Protein AF-A0A2P6PEW6-F1 (afdb_monomer)

Solvent-accessible surface area (backbone atoms only — not comparable to full-atom values): 5645 Å² total; per-residue (Å²): 109,67,70,58,33,54,51,47,40,52,61,62,46,71,78,45,55,71,71,61,37,60,75,51,66,84,64,78,48,39,66,58,54,50,51,54,49,43,72,74,50,66,56,46,50,74,66,43,45,66,56,49,53,53,53,58,75,68,63,53,70,87,82,38,96,42,73,66,60,39,48,51,51,52,50,52,50,49,55,53,36,43,74,47,76,41,82,80,54,76,90,72,61,129

Mean predicted aligned error: 6.54 Å

Sequence (94 aa):
MEENQSKAIILITRHMNDALRNEYLNEEDSRKLWVELEQRFGNVRDSLLPVLEVRWHSLHFCDFKSVLDYNLEALRIKSLMEFCEKNITDTMLI

Secondary structure (DSSP, 8-state):
-HHHHHHHHHHHHHTS-HHHHHHTTT---HHHHHHHHHHHHTTHHHHHHHHHHHHHHT--GGGSSSHHHHHHHHHHHHHHHHHTT----GGG--

Organism: Rosa chinensis (NCBI:txid74649)

Radius of gyration: 18.51 Å; Cα contacts (8 Å, |Δi|>4): 43; chains: 1; bounding box: 38×29×49 Å

pLDDT: mean 89.07, std 9.94, range [55.47, 97.19]

Foldseek 3Di:
DLVVQVVLLCVVLVPDDPVVCVVCVPPSGSVVVVVVCCVVCVCVLVVVQVVLVVVLVPQDPVVDPDPVVSVVVNVVSQVSVVVSVHHDDCVSVD

Structure (mmCIF, N/CA/C/O backbone):
data_AF-A0A2P6PEW6-F1
#
_entry.id   AF-A0A2P6PEW6-F1
#
loop_
_atom_site.group_PDB
_atom_site.id
_atom_site.type_symbol
_atom_site.label_atom_id
_atom_site.label_alt_id
_atom_site.label_comp_id
_atom_site.label_asym_id
_atom_site.label_entity_id
_atom_site.label_seq_id
_atom_site.pdbx_PDB_ins_code
_atom_site.Cartn_x
_atom_site.Cartn_y
_atom_site.Cartn_z
_atom_site.occupancy
_atom_site.B_iso_or_equiv
_atom_site.auth_seq_id
_atom_site.auth_comp_id
_atom_site.auth_asym_id
_atom_site.auth_atom_id
_atom_site.pdbx_PDB_model_num
ATOM 1 N N . MET A 1 1 ? -15.519 -4.092 29.240 1.00 62.81 1 MET A N 1
ATOM 2 C CA . MET A 1 1 ? -16.089 -3.740 27.920 1.00 62.81 1 MET A CA 1
ATOM 3 C C . MET A 1 1 ? -15.325 -2.561 27.330 1.00 62.81 1 MET A C 1
ATOM 5 O O . MET A 1 1 ? -14.701 -2.755 26.300 1.00 62.81 1 MET A O 1
ATOM 9 N N . GLU A 1 2 ? -15.242 -1.428 28.035 1.00 66.38 2 GLU A N 1
ATOM 10 C CA . GLU A 1 2 ? -14.404 -0.268 27.659 1.00 66.38 2 GLU A CA 1
ATOM 11 C C . GLU A 1 2 ? -12.915 -0.614 27.482 1.00 66.38 2 GLU A C 1
ATOM 13 O O . GLU A 1 2 ? -12.317 -0.257 26.477 1.00 66.38 2 GLU A O 1
ATOM 18 N N . GLU A 1 3 ? -12.331 -1.417 28.380 1.00 77.31 3 GLU A N 1
ATOM 19 C CA . GLU A 1 3 ? -10.922 -1.831 28.258 1.00 77.31 3 GLU A CA 1
ATOM 20 C C . GLU A 1 3 ? -10.624 -2.600 26.954 1.00 77.31 3 GLU A C 1
ATOM 22 O O . GLU A 1 3 ? -9.562 -2.439 26.353 1.00 77.31 3 GLU A O 1
ATOM 27 N N . ASN A 1 4 ? -11.572 -3.416 26.479 1.00 86.50 4 ASN A N 1
ATOM 28 C CA . ASN A 1 4 ? -11.421 -4.138 25.213 1.00 86.50 4 ASN A CA 1
ATOM 29 C C . ASN A 1 4 ? -11.558 -3.193 24.014 1.00 86.50 4 ASN A C 1
ATOM 31 O O . ASN A 1 4 ? -10.859 -3.375 23.020 1.00 86.50 4 ASN A O 1
ATOM 35 N N . GLN A 1 5 ? -12.405 -2.169 24.133 1.00 89.06 5 GLN A N 1
ATOM 36 C CA . GLN A 1 5 ? -12.600 -1.146 23.112 1.00 89.06 5 GLN A CA 1
ATOM 37 C C . GLN A 1 5 ? -11.325 -0.322 22.900 1.00 89.06 5 GLN A C 1
ATOM 39 O O . GLN A 1 5 ? -10.828 -0.223 21.779 1.00 89.06 5 GLN A O 1
ATOM 44 N N . SER A 1 6 ? -10.728 0.181 23.985 1.00 88.38 6 SER A N 1
ATOM 45 C CA . SER A 1 6 ? -9.476 0.940 23.921 1.00 88.38 6 SER A CA 1
ATOM 46 C C . SER A 1 6 ? -8.324 0.097 23.364 1.00 88.38 6 SER A C 1
ATOM 48 O O . SER A 1 6 ? -7.558 0.572 22.526 1.00 88.38 6 SER A O 1
ATOM 50 N N . LYS A 1 7 ? -8.212 -1.178 23.772 1.00 92.88 7 LYS A N 1
ATOM 51 C CA . LYS A 1 7 ? -7.193 -2.098 23.234 1.00 92.88 7 LYS A CA 1
ATOM 52 C C . LYS A 1 7 ? -7.356 -2.319 21.730 1.00 92.88 7 LYS A C 1
ATOM 54 O O . LYS A 1 7 ? -6.357 -2.307 21.015 1.00 92.88 7 LYS A O 1
ATOM 59 N N . ALA A 1 8 ? -8.586 -2.494 21.248 1.00 93.25 8 ALA A N 1
ATOM 60 C CA . ALA A 1 8 ? -8.859 -2.674 19.825 1.00 93.25 8 ALA A CA 1
ATOM 61 C C . ALA A 1 8 ? -8.471 -1.430 19.006 1.00 93.25 8 ALA A C 1
ATOM 63 O O . ALA A 1 8 ? -7.773 -1.562 18.003 1.00 93.25 8 ALA A O 1
ATOM 64 N N . ILE A 1 9 ? -8.822 -0.226 19.469 1.00 93.50 9 ILE A N 1
ATOM 65 C CA . ILE A 1 9 ? -8.443 1.034 18.801 1.00 93.50 9 ILE A CA 1
ATOM 66 C C . ILE A 1 9 ? -6.924 1.184 18.722 1.00 93.50 9 ILE A C 1
ATOM 68 O O . ILE A 1 9 ? -6.389 1.503 17.660 1.00 93.50 9 ILE A O 1
ATOM 72 N N . ILE A 1 10 ? -6.204 0.909 19.814 1.00 92.00 10 ILE A N 1
ATOM 73 C CA . ILE A 1 10 ? -4.735 0.979 19.830 1.00 92.00 10 ILE A CA 1
ATOM 74 C C . ILE A 1 10 ? -4.135 0.001 18.814 1.00 92.00 10 ILE A C 1
ATOM 76 O O . ILE A 1 10 ? -3.208 0.357 18.088 1.00 92.00 10 ILE A O 1
ATOM 80 N N . LEU A 1 11 ? -4.659 -1.225 18.738 1.00 92.19 11 LEU A N 1
ATOM 81 C CA . LEU A 1 11 ? -4.177 -2.223 17.783 1.00 92.19 11 LEU A CA 1
ATOM 82 C C . LEU A 1 11 ? -4.412 -1.787 16.333 1.00 92.19 11 LEU A C 1
ATOM 84 O O . LEU A 1 11 ? -3.489 -1.871 15.525 1.00 92.19 11 LEU A O 1
ATOM 88 N N . ILE A 1 12 ? -5.607 -1.285 16.016 1.00 92.12 12 ILE A N 1
ATOM 89 C CA . ILE A 1 12 ? -5.959 -0.834 14.664 1.00 92.12 12 ILE A CA 1
ATOM 90 C C . ILE A 1 12 ? -5.112 0.389 14.264 1.00 92.12 12 ILE A C 1
ATOM 92 O O . ILE A 1 12 ? -4.519 0.416 13.186 1.00 92.12 12 ILE A O 1
ATOM 96 N N . THR A 1 13 ? -4.982 1.383 15.146 1.00 91.94 13 THR A N 1
ATOM 97 C CA . THR A 1 13 ? -4.284 2.650 14.848 1.00 91.94 13 THR A CA 1
ATOM 98 C C . THR A 1 13 ? -2.760 2.534 14.812 1.00 91.94 13 THR A C 1
ATOM 100 O O . THR A 1 13 ? -2.109 3.316 14.117 1.00 91.94 13 THR A O 1
ATOM 103 N N . ARG A 1 14 ? -2.162 1.545 15.495 1.00 92.00 14 ARG A N 1
ATOM 104 C CA . ARG A 1 14 ? -0.702 1.322 15.512 1.00 92.00 14 ARG A CA 1
ATOM 105 C C . ARG A 1 14 ? -0.105 1.102 14.121 1.00 92.00 14 ARG A C 1
ATOM 107 O O . ARG A 1 14 ? 1.060 1.428 13.903 1.00 92.00 14 ARG A O 1
ATOM 114 N N . HIS A 1 15 ? -0.881 0.527 13.208 1.00 89.44 15 HIS A N 1
ATOM 115 C CA . HIS A 1 15 ? -0.436 0.197 11.854 1.00 89.44 15 HIS A CA 1
ATOM 116 C C . HIS A 1 15 ? -0.849 1.242 10.809 1.00 89.44 15 HIS A C 1
ATOM 118 O O . HIS A 1 15 ? -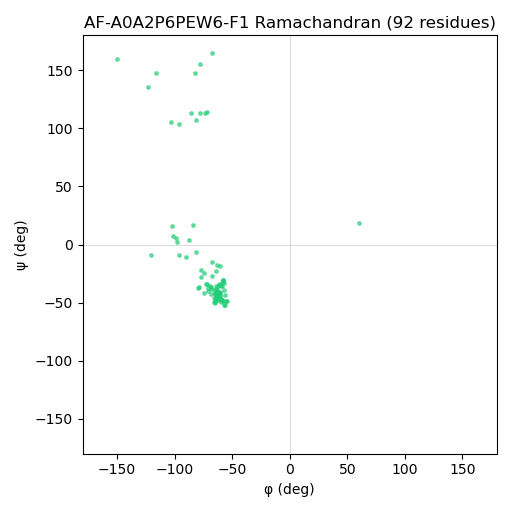0.556 1.081 9.626 1.00 89.44 15 HIS A O 1
ATOM 124 N N . MET A 1 16 ? -1.503 2.324 11.233 1.00 93.56 16 MET A N 1
ATOM 125 C CA . MET A 1 16 ? -1.876 3.425 10.355 1.00 93.56 16 MET A CA 1
ATOM 126 C C . MET A 1 16 ? -0.713 4.387 10.149 1.00 93.56 16 MET A C 1
ATOM 128 O O . MET A 1 16 ? 0.070 4.660 11.062 1.00 93.56 16 MET A O 1
ATOM 132 N N . ASN A 1 17 ? -0.659 4.979 8.959 1.00 94.50 17 ASN A N 1
ATOM 133 C CA . ASN A 1 17 ? 0.148 6.173 8.760 1.00 94.50 17 ASN A CA 1
ATOM 134 C C . ASN A 1 17 ? -0.440 7.361 9.546 1.00 94.50 17 ASN A C 1
ATOM 136 O O . ASN A 1 17 ? -1.591 7.336 9.988 1.00 94.50 17 ASN A O 1
ATOM 140 N N . ASP A 1 18 ? 0.354 8.416 9.703 1.00 94.62 18 ASP A N 1
ATOM 141 C CA . ASP A 1 18 ? -0.021 9.566 10.529 1.00 94.62 18 ASP A CA 1
ATOM 142 C C . ASP A 1 18 ? -1.271 10.290 10.016 1.00 94.62 18 ASP A C 1
ATOM 144 O O . ASP A 1 18 ? -2.089 10.736 10.816 1.00 94.62 18 ASP A O 1
ATOM 148 N N . ALA A 1 19 ? -1.456 10.368 8.696 1.00 95.56 19 ALA A N 1
ATOM 149 C CA . ALA A 1 19 ? -2.622 11.017 8.103 1.00 95.56 19 ALA A CA 1
ATOM 150 C C . ALA A 1 19 ? -3.920 10.276 8.456 1.00 95.56 19 ALA A C 1
ATOM 152 O O . ALA A 1 19 ? -4.872 10.890 8.930 1.00 95.56 19 ALA A O 1
ATOM 153 N N . LEU A 1 20 ? -3.928 8.952 8.289 1.00 94.62 20 LEU A N 1
ATOM 154 C CA . LEU A 1 20 ? -5.079 8.104 8.583 1.00 94.62 20 LEU A CA 1
ATOM 155 C C . LEU A 1 20 ? -5.356 8.047 10.090 1.00 94.62 20 LEU A C 1
ATOM 157 O O . LEU A 1 20 ? -6.505 8.107 10.516 1.00 94.62 20 LEU A O 1
ATOM 161 N N . ARG A 1 21 ? -4.302 8.005 10.913 1.00 94.19 21 ARG A N 1
ATOM 162 C CA . ARG A 1 21 ? -4.439 8.063 12.373 1.00 94.19 21 ARG A CA 1
ATOM 163 C C . ARG A 1 21 ? -5.052 9.387 12.837 1.00 94.19 21 ARG A C 1
ATOM 165 O O . ARG A 1 21 ? -5.871 9.376 13.748 1.00 94.19 21 ARG A O 1
ATOM 172 N N . ASN A 1 22 ? -4.680 10.506 12.214 1.00 94.25 22 ASN A N 1
ATOM 173 C CA . ASN A 1 22 ? -5.261 11.816 12.517 1.00 94.25 22 ASN A CA 1
ATOM 174 C C . ASN A 1 22 ? -6.733 11.913 12.090 1.00 94.25 22 ASN A C 1
ATOM 176 O O . ASN A 1 22 ? -7.522 12.532 12.798 1.00 94.25 22 ASN A O 1
ATOM 180 N N . GLU A 1 23 ? -7.106 11.298 10.965 1.00 94.88 23 GLU A N 1
ATOM 181 C CA . GLU A 1 23 ? -8.493 11.253 10.482 1.00 94.88 23 GLU A CA 1
ATOM 182 C C . GLU A 1 23 ? -9.426 10.558 11.488 1.00 94.88 23 GLU A C 1
ATOM 184 O O . GLU A 1 23 ? -10.517 11.053 11.761 1.00 94.88 23 GLU A O 1
ATOM 189 N N . TYR A 1 24 ? -8.960 9.469 12.105 1.00 94.00 24 TYR A N 1
ATOM 190 C CA . TYR A 1 24 ? -9.738 8.663 13.053 1.00 94.00 24 TYR A CA 1
ATOM 191 C C . TYR A 1 24 ? -9.392 8.901 14.531 1.00 94.00 24 TYR A C 1
ATOM 193 O O . TYR A 1 24 ? -9.768 8.103 15.386 1.00 94.00 24 TYR A O 1
ATOM 201 N N . LEU A 1 25 ? -8.696 9.994 14.863 1.00 90.44 25 LEU A N 1
ATOM 202 C CA . LEU A 1 25 ? -8.206 10.254 16.225 1.00 90.44 25 LEU A CA 1
ATOM 203 C C . LEU A 1 25 ? -9.324 10.287 17.283 1.00 90.44 25 LEU A C 1
ATOM 205 O O . LEU A 1 25 ? -9.089 9.920 18.431 1.00 90.44 25 LEU A O 1
ATOM 209 N N . ASN A 1 26 ? -10.522 10.726 16.890 1.00 91.62 26 ASN A N 1
ATOM 210 C CA . ASN A 1 26 ? -11.674 10.894 17.780 1.00 91.62 26 ASN A CA 1
ATOM 211 C C . ASN A 1 26 ? -12.674 9.723 17.715 1.00 91.62 26 ASN A C 1
ATOM 213 O O . ASN A 1 26 ? -13.755 9.830 18.290 1.00 91.62 26 ASN A O 1
ATOM 217 N N . GLU A 1 27 ? -12.375 8.643 16.985 1.00 93.12 27 GLU A N 1
ATOM 218 C CA . GLU A 1 27 ? -13.268 7.483 16.918 1.00 93.12 27 GLU A CA 1
ATOM 219 C C . GLU A 1 27 ? -13.066 6.585 18.146 1.00 93.12 27 GLU A C 1
ATOM 221 O O . GLU A 1 27 ? -12.054 5.897 18.284 1.00 93.12 27 GLU A O 1
ATOM 226 N N . GLU A 1 28 ? -14.045 6.605 19.050 1.00 92.00 28 GLU A N 1
ATOM 227 C CA . GLU A 1 28 ? -14.055 5.812 20.284 1.00 92.00 28 GLU A CA 1
ATOM 228 C C . GLU A 1 28 ? -14.724 4.439 20.099 1.00 92.00 28 GLU A C 1
ATOM 230 O O . GLU A 1 28 ? -14.610 3.565 20.970 1.00 92.00 28 GLU A O 1
ATOM 235 N N . ASP A 1 29 ? -15.403 4.208 18.965 1.00 94.25 29 ASP A N 1
ATOM 236 C CA . ASP A 1 29 ? -15.966 2.911 18.622 1.00 94.25 29 ASP A CA 1
ATOM 237 C C . ASP A 1 29 ? -15.048 2.085 17.711 1.00 94.25 29 ASP A C 1
ATOM 239 O O . ASP A 1 29 ? -14.988 2.265 16.495 1.00 94.25 29 ASP A O 1
ATOM 243 N N . SER A 1 30 ? -14.382 1.089 18.303 1.00 93.31 30 SER A N 1
ATOM 244 C CA . SER A 1 30 ? -13.483 0.182 17.584 1.00 93.31 30 SER A CA 1
ATOM 245 C C . SER A 1 30 ? -14.167 -0.580 16.444 1.00 93.31 30 SER A C 1
ATOM 247 O O . SER A 1 30 ? -13.543 -0.841 15.413 1.00 93.31 30 SER A O 1
ATOM 249 N N . ARG A 1 31 ? -15.454 -0.919 16.596 1.00 94.38 31 ARG A N 1
ATOM 250 C CA . ARG A 1 31 ? -16.213 -1.636 15.570 1.00 94.38 31 ARG A CA 1
ATOM 251 C C . ARG A 1 31 ? -16.569 -0.709 14.422 1.00 94.38 31 ARG A C 1
ATOM 253 O O . ARG A 1 31 ? -16.475 -1.122 13.268 1.00 94.38 31 ARG A O 1
ATOM 260 N N . LYS A 1 32 ? -16.966 0.523 14.733 1.00 95.19 32 LYS A N 1
ATOM 261 C CA . LYS A 1 32 ? -17.241 1.543 13.723 1.00 95.19 32 LYS A CA 1
ATOM 262 C C . LYS A 1 32 ? -15.978 1.859 12.922 1.00 95.19 32 LYS A C 1
ATOM 264 O O . LYS A 1 32 ? -16.022 1.772 11.699 1.00 95.19 32 LYS A O 1
ATOM 269 N N . LEU A 1 33 ? -14.850 2.075 13.607 1.00 95.06 33 LEU A N 1
ATOM 270 C CA . LEU A 1 33 ? -13.543 2.268 12.977 1.00 95.06 33 LEU A CA 1
ATOM 271 C C . LEU A 1 33 ? -13.193 1.117 12.028 1.00 95.06 33 LEU A C 1
ATOM 273 O O . LEU A 1 33 ? -12.813 1.347 10.884 1.00 95.06 33 LEU A O 1
ATOM 277 N N . TRP A 1 34 ? -13.349 -0.131 12.480 1.00 94.75 34 TRP A N 1
ATOM 278 C CA . TRP A 1 34 ? -13.091 -1.298 11.638 1.00 94.75 34 TRP A CA 1
ATOM 279 C C . TRP A 1 34 ? -13.966 -1.318 10.378 1.00 94.75 34 TRP A C 1
ATOM 281 O O . TRP A 1 34 ? -13.444 -1.502 9.282 1.00 94.75 34 TRP A O 1
ATOM 291 N N . VAL A 1 35 ? -15.277 -1.099 10.518 1.00 95.31 35 VAL A N 1
ATOM 292 C CA . VAL A 1 35 ? -16.215 -1.108 9.383 1.00 95.31 35 VAL A CA 1
ATOM 293 C C . VAL A 1 35 ? -15.900 0.007 8.387 1.00 95.31 35 VAL A C 1
ATOM 295 O O . VAL A 1 35 ? -15.947 -0.228 7.184 1.00 95.31 35 VAL A O 1
ATOM 298 N N . GLU A 1 36 ? -15.550 1.206 8.854 1.00 94.69 36 GLU A N 1
ATOM 299 C CA . GLU A 1 36 ? -15.172 2.319 7.974 1.00 94.69 36 GLU A CA 1
ATOM 300 C C . GLU A 1 36 ? -13.880 2.017 7.200 1.00 94.69 36 GLU A C 1
ATOM 302 O O . GLU A 1 36 ? -13.801 2.264 5.993 1.00 94.69 36 GLU A O 1
ATOM 307 N N . LEU A 1 37 ? -12.886 1.417 7.862 1.00 93.50 37 LEU A N 1
ATOM 308 C CA . LEU A 1 37 ? -11.653 0.974 7.210 1.00 93.50 37 LEU A CA 1
ATOM 309 C C . LEU A 1 37 ? -11.916 -0.142 6.198 1.00 93.50 37 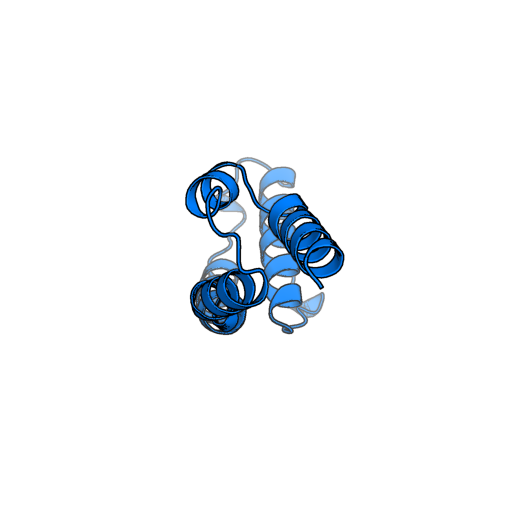LEU A C 1
ATOM 311 O O . LEU A 1 37 ? -11.371 -0.105 5.098 1.00 93.50 37 LEU A O 1
ATOM 315 N N . GLU A 1 38 ? -12.759 -1.114 6.536 1.00 93.25 38 GLU A N 1
ATOM 316 C CA . GLU A 1 38 ? -13.150 -2.199 5.636 1.00 93.25 38 GLU A CA 1
ATOM 317 C C . GLU A 1 38 ? -13.920 -1.670 4.420 1.00 93.25 38 GLU A C 1
ATOM 319 O O . GLU A 1 38 ? -13.642 -2.069 3.294 1.00 93.25 38 GLU A O 1
ATOM 324 N N . GLN A 1 39 ? -14.826 -0.708 4.597 1.00 93.12 39 GLN A N 1
ATOM 325 C CA . GLN A 1 39 ? -15.527 -0.072 3.478 1.00 93.12 39 GLN A CA 1
ATOM 326 C C . GLN A 1 39 ? -14.578 0.702 2.560 1.00 93.12 39 GLN A C 1
ATOM 328 O O . GLN A 1 39 ? -14.751 0.690 1.341 1.00 93.12 39 GLN A O 1
ATOM 333 N N . ARG A 1 40 ? -13.574 1.375 3.131 1.00 91.88 40 ARG A N 1
ATOM 334 C CA . ARG A 1 40 ? -12.621 2.188 2.369 1.00 91.88 40 ARG A CA 1
ATOM 335 C C . ARG A 1 40 ? -11.536 1.361 1.687 1.00 91.88 40 ARG A C 1
ATOM 337 O O . ARG A 1 40 ? -11.106 1.722 0.595 1.00 91.88 40 ARG A O 1
ATOM 344 N N . PHE A 1 41 ? -11.066 0.298 2.338 1.00 89.69 41 PHE A N 1
ATOM 345 C CA . PHE A 1 41 ? -9.878 -0.446 1.917 1.00 89.69 41 PHE A CA 1
ATOM 346 C C . PHE A 1 41 ? -10.123 -1.930 1.612 1.00 89.69 41 PHE A C 1
ATOM 348 O O . PHE A 1 41 ? -9.238 -2.589 1.070 1.00 89.69 41 PHE A O 1
ATOM 355 N N . GLY A 1 42 ? -11.303 -2.474 1.913 1.00 87.69 42 GLY A N 1
ATOM 356 C CA . GLY A 1 42 ? -11.610 -3.901 1.757 1.00 87.69 42 GLY A CA 1
ATOM 357 C C . GLY A 1 42 ? -11.577 -4.395 0.310 1.00 87.69 42 GLY A C 1
ATOM 358 O O . GLY A 1 42 ? -11.314 -5.569 0.071 1.00 87.69 42 GLY A O 1
ATOM 359 N N . ASN A 1 43 ? -11.755 -3.499 -0.664 1.00 87.62 43 ASN A N 1
ATOM 360 C CA . ASN A 1 43 ? -11.662 -3.797 -2.096 1.00 87.62 43 ASN A CA 1
ATOM 361 C C . ASN A 1 43 ? -10.331 -3.349 -2.733 1.00 87.62 43 ASN A C 1
ATOM 363 O O . ASN A 1 43 ? -10.191 -3.386 -3.960 1.00 87.62 43 ASN A O 1
ATOM 367 N N . VAL A 1 44 ? -9.350 -2.894 -1.937 1.00 86.75 44 VAL A N 1
ATOM 368 C CA . VAL A 1 44 ? -8.064 -2.401 -2.468 1.00 86.75 44 VAL A CA 1
ATOM 369 C C . VAL A 1 44 ? -7.392 -3.476 -3.295 1.00 86.75 44 VAL A C 1
ATOM 371 O O . VAL A 1 44 ? -6.873 -3.181 -4.360 1.00 86.75 44 VAL A O 1
ATOM 374 N N . ARG A 1 45 ? -7.460 -4.731 -2.858 1.00 84.19 45 ARG A N 1
ATOM 375 C CA . ARG A 1 45 ? -6.894 -5.852 -3.600 1.00 84.19 45 ARG A CA 1
ATOM 376 C C . ARG A 1 45 ? -7.456 -5.965 -5.021 1.00 84.19 45 ARG A C 1
ATOM 378 O O . ARG A 1 45 ? -6.698 -5.984 -5.988 1.00 84.19 45 ARG A O 1
ATOM 385 N N . ASP A 1 46 ? -8.779 -5.986 -5.135 1.00 84.94 46 ASP A N 1
ATOM 386 C CA . ASP A 1 46 ? -9.472 -6.210 -6.407 1.00 84.94 46 ASP A CA 1
ATOM 387 C C . ASP A 1 46 ? -9.304 -5.020 -7.359 1.00 84.94 46 ASP A C 1
ATOM 389 O O . ASP A 1 46 ? -9.163 -5.188 -8.568 1.00 84.94 46 ASP A O 1
ATOM 393 N N . SER A 1 47 ? -9.276 -3.804 -6.809 1.00 87.94 47 SER A N 1
ATOM 394 C CA . SER A 1 47 ? -9.058 -2.573 -7.578 1.00 87.94 47 SER A CA 1
ATOM 395 C C . SER A 1 47 ? -7.594 -2.350 -7.970 1.00 87.94 47 SER A C 1
ATOM 397 O O . SER A 1 47 ? -7.320 -1.730 -8.999 1.00 87.94 47 SER A O 1
ATOM 399 N N . LEU A 1 48 ? -6.645 -2.861 -7.182 1.00 91.06 48 LEU A N 1
ATOM 400 C CA . LEU A 1 48 ? -5.214 -2.693 -7.413 1.00 91.06 48 LEU A CA 1
ATOM 401 C C . LEU A 1 48 ? -4.687 -3.654 -8.483 1.00 91.06 48 LEU A C 1
ATOM 403 O O . LEU A 1 48 ? -3.837 -3.256 -9.280 1.00 91.06 48 LEU A O 1
ATOM 407 N N . LEU A 1 49 ? -5.187 -4.893 -8.531 1.00 90.50 49 LEU A N 1
ATOM 408 C CA . LEU A 1 49 ? -4.655 -5.923 -9.427 1.00 90.50 49 LEU A CA 1
ATOM 409 C C . LEU A 1 49 ? -4.627 -5.502 -10.915 1.00 90.50 49 LEU A C 1
ATOM 411 O O . LEU A 1 49 ? -3.551 -5.601 -11.511 1.00 90.50 49 LEU A O 1
ATOM 415 N N . PRO A 1 50 ? -5.706 -4.958 -11.519 1.00 91.75 50 PRO A N 1
ATOM 416 C CA . PRO A 1 50 ? -5.676 -4.528 -12.922 1.00 91.75 50 PRO A CA 1
ATOM 417 C C . PRO A 1 50 ? -4.628 -3.440 -13.191 1.00 91.75 50 PRO A C 1
ATOM 419 O O . PRO A 1 50 ? -3.982 -3.420 -14.237 1.00 91.75 50 PRO A O 1
ATOM 422 N N . VAL A 1 51 ? -4.418 -2.541 -12.224 1.00 93.56 51 VAL A N 1
ATOM 423 C CA . VAL A 1 51 ? -3.409 -1.479 -12.324 1.00 93.56 51 VAL A CA 1
ATOM 424 C C . VAL A 1 51 ? -2.003 -2.074 -12.291 1.00 93.56 51 VAL A C 1
ATOM 426 O O . VAL A 1 51 ? -1.143 -1.663 -13.068 1.00 93.56 51 VAL A O 1
ATOM 429 N N . LEU A 1 52 ? -1.752 -3.049 -11.416 1.00 93.56 52 LEU A N 1
ATOM 430 C CA . LEU A 1 52 ? -0.454 -3.721 -11.336 1.00 93.56 52 LEU A CA 1
ATOM 431 C C . LEU A 1 52 ? -0.145 -4.530 -12.593 1.00 93.56 52 LEU A C 1
ATOM 433 O O . LEU A 1 52 ? 0.992 -4.494 -13.050 1.00 93.56 52 LEU A O 1
ATOM 437 N N . GLU A 1 53 ? -1.139 -5.201 -13.180 1.00 91.75 53 GLU A N 1
ATOM 438 C CA . GLU A 1 53 ? -0.964 -5.928 -14.439 1.00 91.75 53 GLU A CA 1
ATOM 439 C C . GLU A 1 53 ? -0.509 -4.994 -15.558 1.00 91.75 53 GLU A C 1
ATOM 441 O O . GLU A 1 53 ? 0.473 -5.292 -16.232 1.00 91.75 53 GLU A O 1
ATOM 446 N N . VAL A 1 54 ? -1.161 -3.841 -15.729 1.00 93.50 54 VAL A N 1
ATOM 447 C CA . VAL A 1 54 ? -0.740 -2.851 -16.733 1.00 93.50 54 VAL A CA 1
ATOM 448 C C . VAL A 1 54 ? 0.692 -2.386 -16.467 1.00 93.50 54 VAL A C 1
ATOM 450 O O . VAL A 1 54 ? 1.511 -2.383 -17.382 1.00 93.50 54 VAL A O 1
ATOM 453 N N . ARG A 1 55 ? 1.012 -2.054 -15.210 1.00 94.19 55 ARG A N 1
ATOM 454 C CA . ARG A 1 55 ? 2.346 -1.571 -14.817 1.00 94.19 55 ARG A CA 1
ATOM 455 C C . ARG A 1 55 ? 3.442 -2.616 -15.014 1.00 94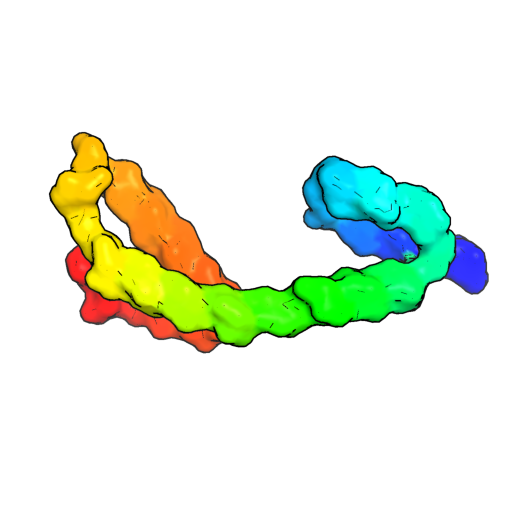.19 55 ARG A C 1
ATOM 457 O O . ARG A 1 55 ? 4.556 -2.246 -15.363 1.00 94.19 55 ARG A O 1
ATOM 464 N N . TRP A 1 56 ? 3.132 -3.893 -14.793 1.00 92.69 56 TRP A N 1
ATOM 465 C CA . TRP A 1 56 ? 4.050 -5.002 -15.036 1.00 92.69 56 TRP A CA 1
ATOM 466 C C . TRP A 1 56 ? 4.367 -5.146 -16.525 1.00 92.69 56 TRP A C 1
ATOM 468 O O . TRP A 1 56 ? 5.531 -5.185 -16.905 1.00 92.69 56 TRP A O 1
ATOM 478 N N . HIS A 1 57 ? 3.340 -5.163 -17.382 1.00 90.88 57 HIS A N 1
ATOM 479 C CA . HIS A 1 57 ? 3.531 -5.304 -18.830 1.00 90.88 57 HIS A CA 1
ATOM 480 C C . HIS A 1 57 ? 4.212 -4.089 -19.467 1.00 90.88 57 HIS A C 1
ATOM 482 O O . HIS A 1 57 ? 4.869 -4.234 -20.493 1.00 90.88 57 HIS A O 1
ATOM 488 N N . SER A 1 58 ? 4.059 -2.901 -18.876 1.00 92.38 58 SER A N 1
ATOM 489 C CA . SER A 1 58 ? 4.725 -1.680 -19.332 1.00 92.38 58 SER A CA 1
ATOM 490 C C . SER A 1 58 ? 6.119 -1.479 -18.730 1.00 92.38 58 SER A C 1
ATOM 492 O O . SER A 1 58 ? 6.694 -0.409 -18.906 1.00 92.38 58 SER A O 1
ATOM 494 N N . LEU A 1 59 ? 6.635 -2.427 -17.943 1.00 92.69 59 LEU A N 1
ATOM 495 C CA . LEU A 1 59 ? 7.926 -2.271 -17.284 1.00 92.69 59 LEU A CA 1
ATOM 496 C C . LEU A 1 59 ? 9.054 -2.513 -18.296 1.00 92.69 59 LEU A C 1
ATOM 498 O O . LEU A 1 59 ? 9.256 -3.636 -18.756 1.00 92.69 59 LEU A O 1
ATOM 502 N N . HIS A 1 60 ? 9.819 -1.471 -18.621 1.00 93.88 60 HIS A N 1
ATOM 503 C CA . HIS A 1 60 ? 10.960 -1.581 -19.526 1.00 93.88 60 HIS A CA 1
ATOM 504 C C . HIS A 1 60 ? 12.246 -1.100 -18.870 1.00 93.88 60 HIS A C 1
ATOM 506 O O . HIS A 1 60 ? 12.298 -0.029 -18.274 1.00 93.88 60 HIS A O 1
ATOM 512 N N . PHE A 1 61 ? 13.326 -1.864 -19.045 1.00 92.56 61 PHE A N 1
ATOM 513 C CA . PHE A 1 61 ? 14.635 -1.506 -18.497 1.00 92.56 61 PHE A CA 1
ATOM 514 C C . PHE A 1 61 ? 15.131 -0.129 -18.972 1.00 92.56 61 PHE A C 1
ATOM 516 O O . PHE A 1 61 ? 15.774 0.587 -18.209 1.00 92.56 61 PHE A O 1
ATOM 523 N N . CYS A 1 62 ? 14.794 0.278 -20.202 1.00 95.62 62 CYS A N 1
ATOM 524 C CA . CYS A 1 62 ? 15.192 1.573 -20.760 1.00 95.62 62 CYS A CA 1
ATOM 525 C C . CYS A 1 62 ? 14.624 2.790 -20.016 1.00 95.62 62 CYS A C 1
ATOM 527 O O . CYS A 1 62 ? 15.166 3.883 -20.165 1.00 95.62 62 CYS A O 1
ATOM 529 N N . ASP A 1 63 ? 13.579 2.610 -19.205 1.00 95.81 63 ASP A N 1
ATOM 530 C CA . ASP A 1 63 ? 12.968 3.691 -18.426 1.00 95.81 63 ASP A CA 1
ATOM 531 C C . ASP A 1 63 ? 13.734 3.982 -17.122 1.00 95.81 63 ASP A C 1
ATOM 533 O O . ASP A 1 63 ? 13.437 4.949 -16.416 1.00 95.81 63 ASP A O 1
ATOM 537 N N . PHE A 1 64 ? 14.745 3.168 -16.797 1.00 96.31 64 PHE A N 1
ATOM 538 C CA . PHE A 1 64 ? 15.491 3.232 -15.545 1.00 96.31 64 PHE A CA 1
ATOM 539 C C . PHE A 1 64 ? 16.960 3.588 -15.772 1.00 96.31 64 PHE A C 1
ATOM 541 O O . PHE A 1 64 ? 17.588 3.220 -16.762 1.00 96.31 64 PHE A O 1
ATOM 548 N N . LYS A 1 65 ? 17.540 4.305 -14.802 1.00 96.56 65 LYS A N 1
ATOM 549 C CA . LYS A 1 65 ? 18.946 4.738 -14.851 1.00 96.56 65 LYS A CA 1
ATOM 550 C C . LYS A 1 65 ? 19.928 3.617 -14.517 1.00 96.56 65 LYS A C 1
ATOM 552 O O . LYS A 1 65 ? 21.105 3.722 -14.851 1.00 96.56 65 LYS A O 1
ATOM 557 N N . SER A 1 66 ? 19.471 2.580 -13.820 1.00 97.19 66 SER A N 1
ATOM 558 C CA . SER A 1 66 ? 20.309 1.474 -13.375 1.00 97.19 66 SER A CA 1
ATOM 559 C C . SER A 1 66 ? 19.526 0.165 -13.286 1.00 97.19 66 SER A C 1
ATOM 561 O O . SER A 1 66 ? 18.304 0.151 -13.144 1.00 97.19 66 SER A O 1
ATOM 563 N N . VAL A 1 67 ? 20.263 -0.950 -13.309 1.00 94.19 67 VAL A N 1
ATOM 564 C CA . VAL A 1 67 ? 19.731 -2.301 -13.043 1.00 94.19 67 VAL A CA 1
ATOM 565 C C . VAL A 1 67 ? 19.113 -2.391 -11.653 1.00 94.19 67 VAL A C 1
ATOM 567 O O . VAL A 1 67 ? 18.097 -3.057 -11.479 1.00 94.19 67 VAL A O 1
ATOM 570 N N . LEU A 1 68 ? 19.688 -1.692 -10.672 1.00 96.25 68 LEU A N 1
ATOM 571 C CA . LEU A 1 68 ? 19.158 -1.678 -9.315 1.00 96.25 68 LEU A CA 1
ATOM 572 C C . LEU A 1 68 ? 17.764 -1.041 -9.267 1.00 96.25 68 LEU A C 1
ATOM 574 O O . LEU A 1 68 ? 16.863 -1.634 -8.685 1.00 96.25 68 LEU A O 1
ATOM 578 N N . ASP A 1 69 ? 17.576 0.115 -9.908 1.00 96.88 69 ASP A N 1
ATOM 579 C CA . ASP A 1 69 ? 16.290 0.827 -9.894 1.00 96.88 69 ASP A CA 1
ATOM 580 C C . ASP A 1 69 ? 15.183 0.010 -10.574 1.00 96.88 69 ASP A C 1
ATOM 582 O O . ASP A 1 69 ? 14.087 -0.122 -10.028 1.00 96.88 69 ASP A O 1
ATOM 586 N N . TYR A 1 70 ? 15.489 -0.591 -11.730 1.00 95.94 70 TYR A N 1
ATOM 587 C CA . TYR A 1 70 ? 14.565 -1.486 -12.430 1.00 95.94 70 TYR A CA 1
ATOM 588 C C 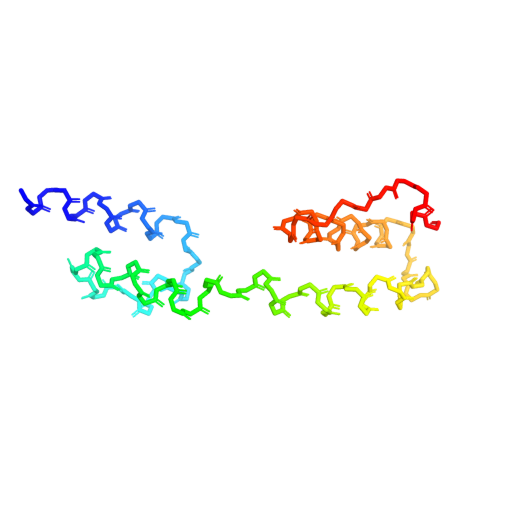. TYR A 1 70 ? 14.182 -2.686 -11.556 1.00 95.94 70 TYR A C 1
ATOM 590 O O . TYR A 1 70 ? 12.999 -2.965 -11.364 1.00 95.94 70 TYR A O 1
ATOM 598 N N . ASN A 1 71 ? 15.175 -3.363 -10.971 1.00 94.19 71 ASN A N 1
ATOM 599 C CA . ASN A 1 71 ? 14.938 -4.541 -10.140 1.00 94.19 71 ASN A CA 1
ATOM 600 C C . ASN A 1 71 ? 14.121 -4.207 -8.887 1.00 94.19 71 ASN A C 1
ATOM 602 O O . ASN A 1 71 ? 13.247 -4.985 -8.510 1.00 94.19 71 ASN A O 1
ATOM 606 N N . LEU A 1 72 ? 14.375 -3.063 -8.243 1.00 95.69 72 LEU A N 1
ATOM 607 C CA . LEU A 1 72 ? 13.597 -2.617 -7.086 1.00 95.69 72 LEU A CA 1
ATOM 608 C C . LEU A 1 72 ? 12.125 -2.403 -7.448 1.00 95.69 72 LEU A C 1
ATOM 610 O O . LEU A 1 72 ? 11.247 -2.835 -6.701 1.00 95.69 72 LEU A O 1
ATOM 614 N N . GLU A 1 73 ? 11.843 -1.782 -8.594 1.00 95.44 73 GLU A N 1
ATOM 615 C CA . GLU A 1 73 ? 10.465 -1.555 -9.024 1.00 95.44 73 GLU A CA 1
ATOM 616 C C . GLU A 1 73 ? 9.771 -2.852 -9.460 1.00 95.44 73 GLU A C 1
ATOM 618 O O . GLU A 1 73 ? 8.621 -3.082 -9.082 1.00 95.44 73 GLU A O 1
ATOM 623 N N . ALA A 1 74 ? 10.477 -3.741 -10.166 1.00 93.31 74 ALA A N 1
ATOM 624 C CA . ALA A 1 74 ? 9.977 -5.071 -10.510 1.00 93.31 74 ALA A CA 1
ATOM 625 C C . ALA A 1 74 ? 9.609 -5.873 -9.250 1.00 93.31 74 ALA A C 1
ATOM 627 O O . ALA A 1 74 ? 8.501 -6.401 -9.147 1.00 93.31 74 ALA A O 1
ATOM 628 N N . LEU A 1 75 ? 10.503 -5.913 -8.253 1.00 93.44 75 LEU A N 1
ATOM 629 C CA . LEU A 1 75 ? 10.251 -6.579 -6.973 1.00 93.44 75 LEU A CA 1
ATOM 630 C C . LEU A 1 75 ? 9.056 -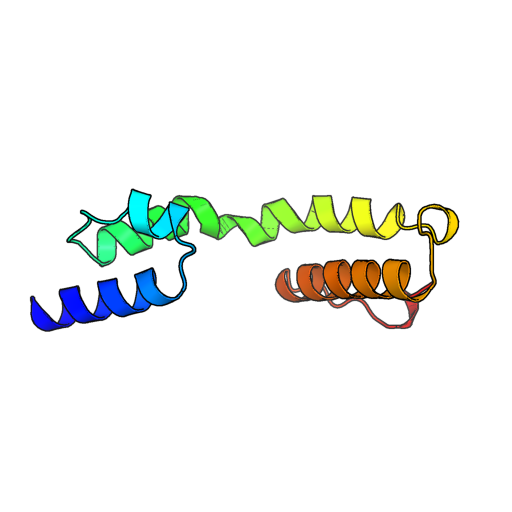5.961 -6.244 1.00 93.44 75 LEU A C 1
ATOM 632 O O . LEU A 1 75 ? 8.212 -6.690 -5.727 1.00 93.44 75 LEU A O 1
ATOM 636 N N . ARG A 1 76 ? 8.936 -4.630 -6.250 1.00 95.06 76 ARG A N 1
ATOM 637 C CA . ARG A 1 76 ? 7.800 -3.937 -5.637 1.00 95.06 76 ARG A CA 1
ATOM 638 C C . ARG A 1 76 ? 6.475 -4.319 -6.295 1.00 95.06 76 ARG A C 1
ATOM 640 O O . ARG A 1 76 ? 5.514 -4.608 -5.584 1.00 95.06 76 ARG A O 1
ATOM 647 N N . ILE A 1 77 ? 6.409 -4.326 -7.628 1.00 93.56 77 ILE A N 1
ATOM 648 C CA . ILE A 1 77 ? 5.200 -4.730 -8.361 1.00 93.56 77 ILE A CA 1
ATOM 649 C C . ILE A 1 77 ? 4.886 -6.206 -8.088 1.00 93.56 77 ILE A C 1
ATOM 651 O O . ILE A 1 77 ? 3.736 -6.519 -7.784 1.00 93.56 77 ILE A O 1
ATOM 655 N N . LYS A 1 78 ? 5.896 -7.088 -8.099 1.00 91.31 78 LYS A N 1
ATOM 656 C CA . LYS A 1 78 ? 5.738 -8.514 -7.778 1.00 91.31 78 LYS A CA 1
ATOM 657 C C . LYS A 1 78 ? 5.123 -8.722 -6.394 1.00 91.31 78 LYS A C 1
ATOM 659 O O . LYS A 1 78 ? 4.088 -9.371 -6.294 1.00 91.31 78 LYS A O 1
ATOM 664 N N . SER A 1 79 ? 5.685 -8.110 -5.351 1.00 91.81 79 SER A N 1
ATOM 665 C CA . SER A 1 79 ? 5.158 -8.229 -3.984 1.00 91.81 79 SER A CA 1
ATOM 666 C C . SER A 1 79 ? 3.729 -7.693 -3.846 1.00 91.81 79 SER A C 1
ATOM 668 O O . SER A 1 79 ? 2.933 -8.242 -3.087 1.00 91.81 79 SER A O 1
ATOM 670 N N . LEU A 1 80 ? 3.366 -6.641 -4.590 1.00 92.75 80 LEU A N 1
ATOM 671 C CA . LEU A 1 80 ? 1.991 -6.133 -4.609 1.00 92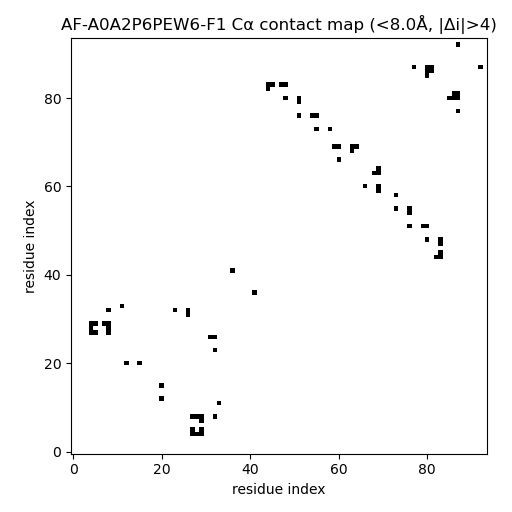.75 80 LEU A CA 1
ATOM 672 C C . LEU A 1 80 ? 1.028 -7.074 -5.352 1.00 92.75 80 LEU A C 1
ATOM 674 O O . LEU A 1 80 ? -0.129 -7.189 -4.954 1.00 92.75 80 LEU A O 1
ATOM 678 N N . MET A 1 81 ? 1.479 -7.761 -6.403 1.00 91.12 81 MET A N 1
ATOM 679 C CA . MET A 1 81 ? 0.671 -8.769 -7.100 1.00 91.12 81 MET A CA 1
ATOM 680 C C . MET A 1 81 ? 0.491 -10.033 -6.248 1.00 91.12 81 MET A C 1
ATOM 682 O O . MET A 1 81 ? -0.617 -10.561 -6.194 1.00 91.12 81 MET A O 1
ATOM 686 N N . GLU A 1 82 ? 1.518 -10.448 -5.498 1.00 90.50 82 GLU A N 1
ATOM 687 C CA . GLU A 1 82 ? 1.432 -11.527 -4.499 1.00 90.50 82 GLU A CA 1
ATOM 688 C C . GLU A 1 82 ? 0.466 -11.171 -3.359 1.00 90.50 82 GLU A C 1
ATOM 690 O O . GLU A 1 82 ? -0.362 -11.994 -2.973 1.00 90.50 82 GLU A O 1
ATOM 695 N N . PHE A 1 83 ? 0.495 -9.922 -2.873 1.00 88.69 83 PHE A N 1
ATOM 696 C CA . PHE A 1 83 ? -0.520 -9.397 -1.948 1.00 88.69 83 PHE A CA 1
ATOM 697 C C . PHE A 1 83 ? -1.937 -9.482 -2.538 1.00 88.69 83 PHE A C 1
ATOM 699 O O . PHE A 1 83 ? -2.907 -9.694 -1.809 1.00 88.69 83 PHE A O 1
ATOM 706 N N . CYS A 1 84 ? -2.056 -9.377 -3.864 1.00 90.06 84 CYS A N 1
ATOM 707 C CA . CYS A 1 84 ? -3.306 -9.587 -4.584 1.00 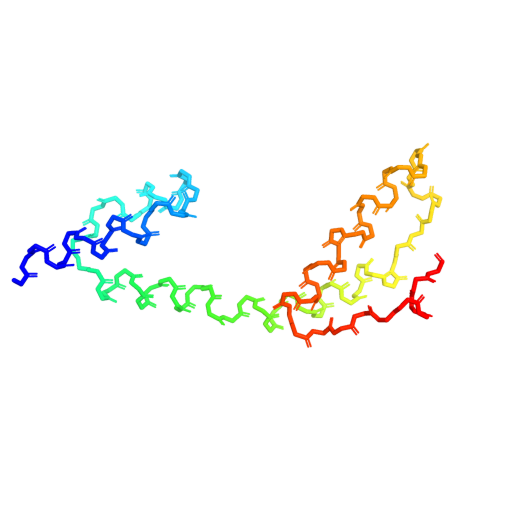90.06 84 CYS A CA 1
ATOM 708 C C . CYS A 1 84 ? -3.627 -11.052 -4.906 1.00 90.06 84 CYS A C 1
ATOM 710 O O . CYS A 1 84 ? -4.484 -11.307 -5.747 1.00 90.06 84 CYS A O 1
ATOM 712 N N . GLU A 1 85 ? -2.964 -12.004 -4.245 1.00 86.25 85 GLU A N 1
ATOM 713 C CA . GLU A 1 85 ? -3.122 -13.452 -4.446 1.00 86.25 85 GLU A CA 1
ATOM 714 C C . GLU A 1 85 ? -2.788 -13.919 -5.878 1.00 86.25 85 GLU A C 1
ATOM 716 O O . G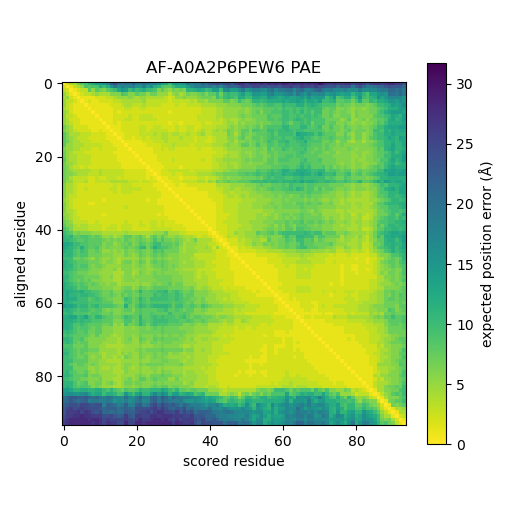LU A 1 85 ? -3.138 -15.029 -6.284 1.00 86.25 85 GLU A O 1
ATOM 721 N N . LYS A 1 86 ? -2.053 -13.104 -6.649 1.00 79.50 86 LYS A N 1
ATOM 722 C CA . LYS A 1 86 ? -1.541 -13.470 -7.970 1.00 79.50 86 LYS A CA 1
ATOM 723 C C . LYS A 1 86 ? -0.056 -13.806 -7.884 1.00 79.50 86 LYS A C 1
ATOM 725 O O . LYS A 1 86 ? 0.796 -12.924 -7.815 1.00 79.50 86 LYS A O 1
ATOM 730 N N . ASN A 1 87 ? 0.258 -15.097 -7.950 1.00 73.19 87 ASN A N 1
ATOM 731 C CA . ASN A 1 87 ? 1.642 -15.564 -8.000 1.00 73.1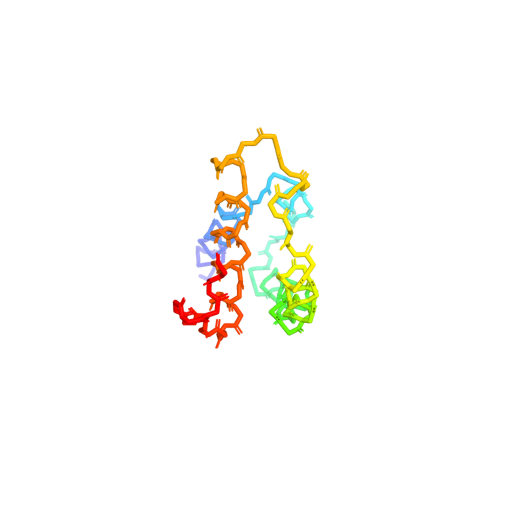9 87 ASN A CA 1
ATOM 732 C C . ASN A 1 87 ? 2.264 -15.246 -9.367 1.00 73.19 87 ASN A C 1
ATOM 734 O O . ASN A 1 87 ? 1.861 -15.816 -10.383 1.00 73.19 87 ASN A O 1
ATOM 738 N N . ILE A 1 88 ? 3.267 -14.365 -9.389 1.00 68.44 88 ILE A N 1
ATOM 739 C CA . ILE A 1 88 ? 4.136 -14.181 -10.556 1.00 68.44 88 ILE A CA 1
ATOM 740 C C . ILE A 1 88 ? 5.257 -15.218 -10.466 1.00 68.44 88 ILE A C 1
ATOM 742 O O . ILE A 1 88 ? 6.092 -15.167 -9.560 1.00 68.44 88 ILE A O 1
ATOM 746 N N . THR A 1 89 ? 5.275 -16.173 -11.393 1.00 66.44 89 THR A N 1
ATOM 747 C CA . THR A 1 89 ? 6.351 -17.166 -11.499 1.00 66.44 89 THR A CA 1
ATOM 748 C C . THR A 1 89 ? 7.584 -16.564 -12.160 1.00 66.44 89 THR A C 1
ATOM 750 O O . THR A 1 89 ? 7.473 -15.637 -12.957 1.00 66.44 89 THR A O 1
ATOM 753 N N . ASP A 1 90 ? 8.766 -17.122 -11.892 1.00 61.03 90 ASP A N 1
ATOM 754 C CA . ASP A 1 90 ? 10.027 -16.612 -12.454 1.00 61.03 90 ASP A CA 1
ATOM 755 C C . ASP A 1 90 ? 10.072 -16.655 -13.992 1.00 61.03 90 ASP A C 1
ATOM 757 O O . ASP A 1 90 ? 10.823 -15.919 -14.612 1.00 61.03 90 ASP A O 1
ATOM 761 N N . THR A 1 91 ? 9.206 -17.443 -14.629 1.00 56.97 91 THR A N 1
ATOM 762 C CA . THR A 1 91 ? 8.995 -17.438 -16.086 1.00 56.97 91 THR A CA 1
ATOM 763 C C . THR A 1 91 ? 8.352 -16.157 -16.627 1.00 56.97 91 THR A C 1
ATOM 765 O O . THR A 1 91 ? 8.353 -15.948 -17.836 1.00 56.97 91 THR A O 1
ATOM 768 N N . MET A 1 92 ? 7.776 -15.323 -15.759 1.00 56.41 92 MET A N 1
ATOM 769 C CA . MET A 1 92 ? 7.247 -13.999 -16.094 1.00 56.41 92 MET A CA 1
ATOM 770 C C . MET A 1 92 ? 8.249 -12.875 -15.797 1.00 56.41 92 MET A C 1
ATOM 772 O O . MET A 1 92 ? 7.982 -11.738 -16.181 1.00 56.41 92 MET A O 1
ATOM 776 N N . LEU A 1 93 ? 9.370 -13.168 -15.121 1.00 57.25 93 LEU A N 1
ATOM 777 C CA . LEU A 1 93 ? 10.495 -12.240 -15.005 1.00 57.25 93 LEU A CA 1
ATOM 778 C C . LEU A 1 93 ? 11.198 -12.206 -16.367 1.00 57.25 93 LEU A C 1
ATOM 780 O O . LEU A 1 93 ? 11.734 -13.222 -16.807 1.00 57.25 93 LEU A O 1
ATOM 784 N N . ILE A 1 94 ? 11.128 -11.059 -17.046 1.00 55.47 94 ILE A N 1
ATOM 785 C CA . ILE A 1 94 ? 11.898 -10.786 -18.270 1.00 55.47 94 ILE A CA 1
ATOM 786 C C . ILE A 1 94 ? 13.369 -10.596 -17.903 1.00 55.47 94 ILE A C 1
ATOM 788 O O . ILE A 1 94 ? 13.629 -9.818 -16.954 1.00 55.47 94 ILE A O 1
#